Protein AF-A0A8J3Z4Q9-F1 (afdb_monomer_lite)

Radius of gyration: 24.7 Å; chains: 1; bounding box: 48×78×56 Å

Foldseek 3Di:
DDDDDDDDDDPPPPPPPPPPPPPDDADQDDLVLLLLLLLCQAPNAPQDPDDDHVDPCSLVLSQLLNVLSQVLNDDPDDDRDDRDRDDHDHDPDGHHLVNLLVSLVVSQVNRCNPVDRRPCNVVSVVSNVVSCVSPPCSVVDDPDDDPVNVVVVVVVVPDDPDD

Sequence (163 aa):
MSGTADDPACRVAAGSAVAESGAVSSFVLSKLDIDVLMQLAVHGPIDARSWEPLTDDPDRLGREIWQQNYEAAASSDEERPPIAAYRFTPLPIGVTVGEGLKQCSCYGYQTLGAGAAPPAGPFLERLERRLVREVTGYDAAPWGWRPADVAARLGRGGAPGPR

pLDDT: mean 79.1, std 20.61, range [29.03, 98.31]

Organism: NCBI:txid175570

Structure (mmCIF, N/CA/C/O backbone):
data_AF-A0A8J3Z4Q9-F1
#
_entry.id   AF-A0A8J3Z4Q9-F1
#
loop_
_atom_site.group_PDB
_atom_site.id
_atom_site.type_symbol
_atom_site.label_atom_id
_atom_site.label_alt_id
_atom_site.label_comp_id
_atom_site.label_asym_id
_atom_site.label_entity_id
_atom_site.label_seq_id
_atom_site.pdbx_PDB_ins_code
_atom_site.Cartn_x
_atom_site.Cartn_y
_atom_site.Cartn_z
_atom_site.occupancy
_atom_site.B_iso_or_equiv
_atom_site.auth_seq_id
_atom_site.auth_comp_id
_atom_site.auth_asym_id
_atom_site.auth_atom_id
_atom_site.pdbx_PDB_model_num
ATOM 1 N N . MET A 1 1 ? 28.463 61.094 38.071 1.00 46.38 1 MET A N 1
ATOM 2 C CA . MET A 1 1 ? 29.541 60.467 37.280 1.00 46.38 1 MET A CA 1
ATOM 3 C C . MET A 1 1 ? 30.073 59.300 38.081 1.00 46.38 1 MET A C 1
ATOM 5 O O . MET A 1 1 ? 30.496 59.546 39.199 1.00 46.38 1 MET A O 1
ATOM 9 N N . SER A 1 2 ? 29.919 58.085 37.554 1.00 40.19 2 SER A N 1
ATOM 10 C CA . SER A 1 2 ? 30.735 56.882 37.801 1.00 40.19 2 SER A CA 1
ATOM 11 C C . SER A 1 2 ? 29.909 55.664 37.397 1.00 40.19 2 SER A C 1
ATOM 13 O O . SER A 1 2 ? 29.174 55.099 38.199 1.00 40.19 2 SER A 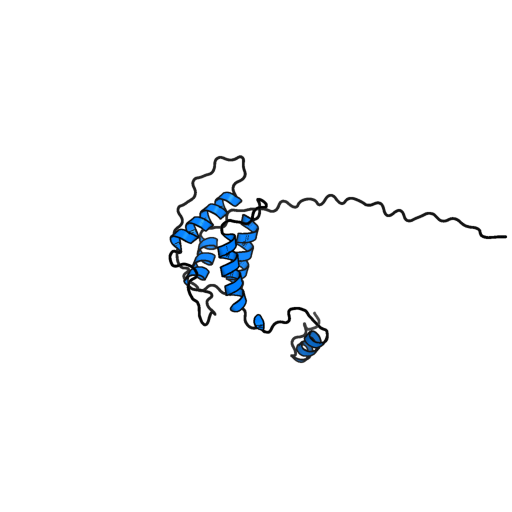O 1
ATOM 15 N N . GLY A 1 3 ? 29.989 55.324 36.112 1.00 36.81 3 GLY A N 1
ATOM 16 C CA . GLY A 1 3 ? 29.614 54.021 35.583 1.00 36.81 3 GLY A CA 1
ATOM 17 C C . GLY A 1 3 ? 30.854 53.451 34.909 1.00 36.81 3 GLY A C 1
ATOM 18 O O . GLY A 1 3 ? 31.316 53.998 33.912 1.00 36.81 3 GLY A O 1
ATOM 19 N N . THR A 1 4 ? 31.418 52.410 35.506 1.00 42.84 4 THR A N 1
ATOM 20 C CA . THR A 1 4 ? 32.505 51.585 34.975 1.00 42.84 4 THR A CA 1
ATOM 21 C C . THR A 1 4 ? 31.962 50.177 34.816 1.00 42.84 4 THR A C 1
ATOM 23 O O . THR A 1 4 ? 31.515 49.606 35.809 1.00 42.84 4 THR A O 1
ATOM 26 N N . ALA A 1 5 ? 32.002 49.635 33.601 1.00 42.53 5 ALA A N 1
ATOM 27 C CA . ALA A 1 5 ? 32.806 48.460 33.243 1.00 42.53 5 ALA A CA 1
ATOM 28 C C . ALA A 1 5 ? 32.233 47.789 31.983 1.00 42.53 5 ALA A C 1
ATOM 30 O O . ALA A 1 5 ? 31.066 47.403 31.944 1.00 42.53 5 ALA A O 1
ATOM 31 N N . ASP A 1 6 ? 33.095 47.677 30.974 1.00 44.72 6 ASP A N 1
ATOM 32 C CA . ASP A 1 6 ? 32.997 46.739 29.859 1.00 44.72 6 ASP A CA 1
ATOM 33 C C . ASP A 1 6 ? 32.835 45.292 30.351 1.00 44.72 6 ASP A C 1
ATOM 35 O O . ASP A 1 6 ? 33.507 44.897 31.302 1.00 44.72 6 ASP A O 1
ATOM 39 N N . ASP A 1 7 ? 32.062 44.479 29.622 1.00 36.62 7 ASP A N 1
ATOM 40 C CA . ASP A 1 7 ? 32.503 43.113 29.312 1.00 36.62 7 ASP A CA 1
ATOM 41 C C . ASP A 1 7 ? 31.924 42.631 27.957 1.00 36.62 7 ASP A C 1
ATOM 43 O O . ASP A 1 7 ? 30.699 42.548 27.795 1.00 36.62 7 ASP A O 1
ATOM 47 N N . PRO A 1 8 ? 32.773 42.344 26.949 1.00 46.75 8 PRO A N 1
ATOM 48 C CA . PRO A 1 8 ? 32.377 41.875 25.630 1.00 46.75 8 PRO A CA 1
ATOM 49 C C . PRO A 1 8 ? 32.627 40.366 25.475 1.00 46.75 8 PRO A C 1
ATOM 51 O O . PRO A 1 8 ? 33.710 39.960 25.065 1.00 46.75 8 PRO A O 1
ATOM 54 N N . ALA A 1 9 ? 31.629 39.505 25.696 1.00 34.28 9 ALA A N 1
ATOM 55 C CA . ALA A 1 9 ? 31.780 38.087 25.344 1.00 34.28 9 ALA A CA 1
ATOM 56 C C . ALA A 1 9 ? 30.452 37.322 25.223 1.00 34.28 9 ALA A C 1
ATOM 58 O O . ALA A 1 9 ? 30.007 36.692 26.173 1.00 34.28 9 ALA A O 1
ATOM 59 N N . CYS A 1 10 ? 29.858 37.292 24.025 1.00 29.62 10 CYS A N 1
ATOM 60 C CA . CYS A 1 10 ? 29.292 36.051 23.469 1.00 29.62 10 CYS A CA 1
ATOM 61 C C . CYS A 1 10 ? 28.942 36.235 21.983 1.00 29.62 10 CYS A C 1
ATOM 63 O O . CYS A 1 10 ? 27.785 36.335 21.581 1.00 29.62 10 CYS A O 1
ATOM 65 N N . ARG A 1 11 ? 29.971 36.302 21.130 1.00 34.53 11 ARG A N 1
ATOM 66 C CA . ARG A 1 11 ? 29.801 35.991 19.707 1.00 34.53 11 ARG A CA 1
ATOM 67 C C . ARG A 1 11 ? 29.638 34.478 19.602 1.00 34.53 11 ARG A C 1
ATOM 69 O O . ARG A 1 11 ? 30.630 33.756 19.615 1.00 34.53 11 ARG A O 1
ATOM 76 N N . VAL A 1 12 ? 28.401 34.000 19.505 1.00 37.16 12 VAL A N 1
ATOM 77 C CA . VAL A 1 12 ? 28.148 32.627 19.060 1.00 37.16 12 VAL A CA 1
ATOM 78 C C . VAL A 1 12 ? 28.464 32.597 17.571 1.00 37.16 12 VAL A C 1
ATOM 80 O O . VAL A 1 12 ? 27.701 33.083 16.738 1.00 37.16 12 VAL A O 1
ATOM 83 N N . ALA A 1 13 ? 29.660 32.106 17.257 1.00 39.62 13 ALA A N 1
ATOM 84 C CA . ALA A 1 13 ? 30.047 31.769 15.905 1.00 39.62 13 ALA A CA 1
ATOM 85 C C . ALA A 1 13 ? 29.030 30.762 15.357 1.00 39.62 13 ALA A C 1
ATOM 87 O O . ALA A 1 13 ? 28.817 29.700 15.943 1.00 39.62 13 ALA A O 1
ATOM 88 N N . ALA A 1 14 ? 28.405 31.113 14.235 1.00 38.38 14 ALA A N 1
ATOM 89 C CA . ALA A 1 14 ? 27.667 30.181 13.404 1.00 38.38 14 ALA A CA 1
ATOM 90 C C . ALA A 1 14 ? 28.668 29.161 12.842 1.00 38.38 14 ALA A C 1
ATOM 92 O O . ALA A 1 14 ? 29.245 29.342 11.771 1.00 38.38 14 ALA A O 1
ATOM 93 N N . GLY A 1 15 ? 28.922 28.110 13.620 1.00 29.03 15 GLY A N 1
ATOM 94 C CA . GLY A 1 15 ? 29.533 26.887 13.135 1.00 29.03 15 GLY A CA 1
ATOM 95 C C . GLY A 1 15 ? 28.551 26.248 12.170 1.00 29.03 15 GLY A C 1
ATOM 96 O O . GLY A 1 15 ? 27.589 25.610 12.589 1.00 29.03 15 GLY A O 1
ATOM 97 N N . SER A 1 16 ? 28.774 26.483 10.880 1.00 39.09 16 SER A N 1
ATOM 98 C CA . SER A 1 16 ? 28.156 25.728 9.801 1.00 39.09 16 SER A CA 1
ATOM 99 C C . SER A 1 16 ? 28.601 24.276 9.954 1.00 39.09 16 SER A C 1
ATOM 101 O O . SER A 1 16 ? 29.680 23.890 9.503 1.00 39.09 16 SER A O 1
ATOM 103 N N . ALA A 1 17 ? 27.811 23.485 10.678 1.00 36.50 17 ALA A N 1
ATOM 104 C CA . ALA A 1 17 ? 27.907 22.043 10.619 1.00 36.50 17 ALA A CA 1
ATOM 105 C C . ALA A 1 17 ? 27.450 21.658 9.213 1.00 36.50 17 ALA A C 1
ATOM 107 O O . ALA A 1 17 ? 26.258 21.645 8.907 1.00 36.50 17 ALA A O 1
ATOM 108 N N . VAL A 1 18 ? 28.428 21.431 8.337 1.00 41.47 18 VAL A N 1
ATOM 109 C CA . VAL A 1 18 ? 28.231 20.709 7.087 1.00 41.47 18 VAL A CA 1
ATOM 110 C C . VAL A 1 18 ? 27.562 19.401 7.484 1.00 41.47 18 VAL A C 1
ATOM 112 O O . VAL A 1 18 ? 28.171 18.572 8.156 1.00 41.47 18 VAL A O 1
ATOM 115 N N . ALA A 1 19 ? 26.279 19.269 7.158 1.00 38.81 19 ALA A N 1
ATOM 116 C CA . ALA A 1 19 ? 25.577 18.012 7.292 1.00 38.81 19 ALA A CA 1
ATOM 117 C C . ALA A 1 19 ? 26.327 17.010 6.415 1.00 38.81 19 ALA A C 1
ATOM 119 O O . ALA A 1 19 ? 26.296 17.110 5.187 1.00 38.81 19 ALA A O 1
ATOM 120 N N . GLU A 1 20 ? 27.043 16.082 7.045 1.00 38.94 20 GLU A N 1
ATOM 121 C CA . GLU A 1 20 ? 27.446 14.847 6.395 1.00 38.94 20 GLU A CA 1
ATOM 122 C C . GLU A 1 20 ? 26.157 14.218 5.869 1.00 38.94 20 GLU A C 1
ATOM 124 O O . GLU A 1 20 ? 25.307 13.747 6.627 1.00 38.94 20 GLU A O 1
ATOM 129 N N . SER A 1 21 ? 25.968 14.317 4.555 1.00 47.91 21 SER A N 1
ATOM 130 C CA . SER A 1 21 ? 24.940 13.588 3.837 1.00 47.91 21 SER A CA 1
ATOM 131 C C . SER A 1 21 ? 25.275 12.116 4.024 1.00 47.91 21 SER A C 1
ATOM 133 O O . SER A 1 21 ? 26.110 11.559 3.314 1.00 47.91 21 SER A O 1
ATOM 135 N N . GLY A 1 22 ? 24.694 11.506 5.058 1.00 42.19 22 GLY A N 1
ATOM 136 C CA . GLY A 1 22 ? 24.701 10.063 5.209 1.00 42.19 22 GLY A CA 1
ATOM 137 C C . GLY A 1 22 ? 24.148 9.499 3.913 1.00 42.19 22 GLY A C 1
ATOM 138 O O . GLY A 1 22 ? 23.011 9.807 3.557 1.00 42.19 22 GLY A O 1
ATOM 139 N N . ALA A 1 23 ? 24.982 8.768 3.175 1.00 47.25 23 ALA A N 1
ATOM 140 C CA . ALA A 1 23 ? 24.593 8.160 1.918 1.00 47.25 23 ALA A CA 1
ATOM 141 C C . ALA A 1 23 ? 23.314 7.350 2.156 1.00 47.25 23 ALA A C 1
ATOM 143 O O . ALA A 1 23 ? 23.318 6.339 2.861 1.00 47.25 23 ALA A O 1
ATOM 144 N N . VAL A 1 24 ? 22.202 7.839 1.617 1.00 54.44 24 VAL A N 1
ATOM 145 C CA . VAL A 1 24 ? 20.945 7.105 1.609 1.00 54.44 24 VAL A CA 1
ATOM 146 C C . VAL A 1 24 ? 21.150 5.955 0.636 1.00 54.44 24 VAL A C 1
ATOM 148 O O . VAL A 1 24 ? 21.275 6.172 -0.565 1.00 54.44 24 VAL A O 1
ATOM 151 N N . SER A 1 25 ? 21.261 4.735 1.160 1.00 57.12 25 SER A N 1
ATOM 152 C CA . SER A 1 25 ? 21.357 3.538 0.329 1.00 57.12 25 SER A CA 1
ATOM 153 C C . SER A 1 25 ? 20.006 3.313 -0.350 1.00 57.12 25 SER A C 1
ATOM 155 O O . SER A 1 25 ? 19.066 2.819 0.274 1.00 57.12 25 SER A O 1
ATOM 157 N N . SER A 1 26 ? 19.905 3.716 -1.616 1.00 66.75 26 SER A N 1
ATOM 158 C CA . SER A 1 26 ? 18.826 3.291 -2.501 1.00 66.75 26 SER A CA 1
ATOM 159 C C . SER A 1 26 ? 19.106 1.872 -2.998 1.00 66.75 26 SER A C 1
ATOM 161 O O . SER A 1 26 ? 20.255 1.499 -3.248 1.00 66.75 26 SER A O 1
ATOM 163 N N . PHE A 1 27 ? 18.066 1.052 -3.107 1.00 75.81 27 PHE A N 1
ATOM 164 C CA . PHE A 1 27 ? 18.151 -0.294 -3.667 1.00 75.81 27 PHE A CA 1
ATOM 165 C C . PHE A 1 27 ? 16.892 -0.626 -4.468 1.00 75.81 27 PHE A C 1
ATOM 167 O O . PHE A 1 27 ? 15.816 -0.082 -4.226 1.00 75.81 27 PHE A O 1
ATOM 174 N N . VAL A 1 28 ? 17.028 -1.551 -5.419 1.00 82.50 28 VAL A N 1
ATOM 175 C CA . VAL A 1 28 ? 15.895 -2.085 -6.183 1.00 82.50 28 VAL A CA 1
ATOM 176 C C . VAL A 1 28 ? 15.046 -2.941 -5.241 1.00 82.50 28 VAL A C 1
ATOM 178 O O . VAL A 1 28 ? 15.534 -3.948 -4.723 1.00 82.50 28 VAL A O 1
ATOM 181 N N . LEU A 1 29 ? 13.776 -2.584 -5.033 1.00 89.31 29 LEU A N 1
ATOM 182 C CA . LEU A 1 29 ? 12.837 -3.461 -4.326 1.00 89.31 29 LEU A CA 1
ATOM 1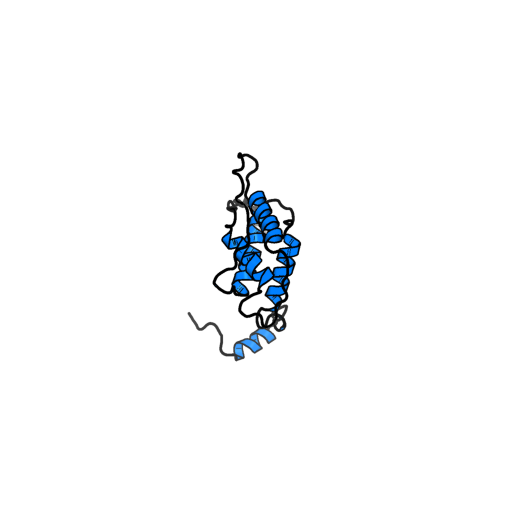83 C C . LEU A 1 29 ? 12.696 -4.797 -5.055 1.00 89.31 29 LEU A C 1
ATOM 185 O O . LEU A 1 29 ? 12.809 -4.857 -6.278 1.00 89.31 29 LEU A O 1
ATOM 189 N N . SER A 1 30 ? 12.430 -5.873 -4.322 1.00 93.38 30 SER A N 1
ATOM 190 C CA . SER A 1 30 ? 12.264 -7.197 -4.917 1.00 93.38 30 SER A CA 1
ATOM 191 C C . SER A 1 30 ? 10.919 -7.336 -5.646 1.00 93.38 30 SER A C 1
ATOM 193 O O . SER A 1 30 ? 9.991 -6.553 -5.451 1.00 93.38 30 SER A O 1
ATOM 195 N N . LYS A 1 31 ? 10.752 -8.384 -6.463 1.00 95.00 31 LYS A N 1
ATOM 196 C CA . LYS A 1 31 ? 9.428 -8.721 -7.021 1.00 95.00 31 LYS A CA 1
ATOM 197 C C . LYS A 1 31 ? 8.394 -8.928 -5.907 1.00 95.00 31 LYS A C 1
ATOM 199 O O . LYS A 1 31 ? 7.260 -8.483 -6.046 1.00 95.00 31 LYS A O 1
ATOM 204 N N . LEU A 1 32 ? 8.797 -9.578 -4.811 1.00 96.81 32 LEU A N 1
ATOM 205 C CA . LEU A 1 32 ? 7.932 -9.859 -3.666 1.00 96.81 32 LEU A CA 1
ATOM 206 C C . LEU A 1 32 ? 7.404 -8.563 -3.037 1.00 96.81 32 LEU A C 1
ATOM 208 O O . LEU A 1 32 ? 6.224 -8.471 -2.716 1.00 96.81 32 LEU A O 1
ATOM 212 N N . ASP A 1 33 ? 8.253 -7.541 -2.942 1.00 96.31 33 ASP A N 1
ATOM 213 C CA . ASP A 1 33 ? 7.869 -6.211 -2.467 1.00 96.31 33 ASP A CA 1
ATOM 214 C C . ASP A 1 33 ? 6.775 -5.570 -3.331 1.00 96.31 33 ASP A C 1
ATOM 216 O O . ASP A 1 33 ? 5.874 -4.908 -2.810 1.00 96.31 33 ASP A O 1
ATOM 220 N N . ILE A 1 34 ? 6.832 -5.778 -4.650 1.00 96.56 34 ILE A N 1
ATOM 221 C CA . ILE A 1 34 ? 5.803 -5.299 -5.580 1.00 96.56 34 ILE A CA 1
ATOM 222 C C . ILE A 1 34 ? 4.546 -6.175 -5.513 1.00 96.56 34 ILE A C 1
ATOM 224 O O . ILE A 1 34 ? 3.435 -5.646 -5.539 1.00 96.56 34 ILE A O 1
ATOM 228 N N . ASP A 1 35 ? 4.688 -7.494 -5.358 1.00 98.12 35 ASP A N 1
ATOM 229 C CA . ASP A 1 35 ? 3.553 -8.405 -5.172 1.00 98.12 35 ASP A CA 1
ATOM 230 C C . ASP A 1 35 ? 2.750 -8.063 -3.911 1.00 98.12 35 ASP A C 1
ATOM 232 O O . ASP A 1 35 ? 1.531 -8.174 -3.941 1.00 98.12 35 ASP A O 1
ATOM 236 N N . VAL A 1 36 ? 3.380 -7.576 -2.834 1.00 98.31 36 VAL A N 1
ATOM 237 C CA . VAL A 1 36 ? 2.663 -7.076 -1.644 1.00 98.31 36 VAL A CA 1
ATOM 238 C C . VAL A 1 36 ? 1.769 -5.880 -1.992 1.00 98.31 36 VAL A C 1
ATOM 240 O O . VAL A 1 36 ? 0.602 -5.846 -1.596 1.00 98.31 36 VAL A O 1
ATOM 243 N N . LEU A 1 37 ? 2.271 -4.915 -2.771 1.00 97.81 37 LEU A N 1
ATOM 244 C CA . LEU A 1 37 ? 1.472 -3.768 -3.222 1.00 97.81 37 LEU A CA 1
ATOM 245 C C . LEU A 1 37 ? 0.309 -4.215 -4.119 1.00 97.81 37 LEU A C 1
ATOM 247 O O . LEU A 1 37 ? -0.808 -3.715 -3.977 1.00 97.81 37 LEU A O 1
ATOM 251 N N . MET A 1 38 ? 0.553 -5.169 -5.021 1.00 98.31 38 MET A N 1
ATOM 252 C CA . MET A 1 38 ? -0.479 -5.707 -5.914 1.00 98.31 38 MET A CA 1
ATOM 253 C C . MET A 1 38 ? -1.503 -6.565 -5.171 1.00 98.31 38 MET A C 1
ATOM 255 O O . MET A 1 38 ? -2.698 -6.430 -5.424 1.00 98.31 38 MET A O 1
ATOM 259 N N . GLN A 1 39 ? -1.079 -7.366 -4.194 1.00 98.19 39 GLN A N 1
ATOM 260 C CA . GLN A 1 39 ? -1.965 -8.127 -3.317 1.00 98.19 39 GLN A CA 1
ATOM 261 C C . GLN A 1 39 ? -2.959 -7.195 -2.627 1.00 98.19 39 GLN A C 1
ATOM 263 O O . GLN A 1 39 ? -4.156 -7.465 -2.637 1.00 98.19 39 GLN A O 1
ATOM 268 N N . LEU A 1 40 ? -2.487 -6.076 -2.077 1.00 98.25 40 LEU A N 1
ATOM 269 C CA . LEU A 1 40 ? -3.353 -5.090 -1.434 1.00 98.25 40 LEU A CA 1
ATOM 270 C C . LEU A 1 40 ? -4.245 -4.362 -2.440 1.00 98.25 40 LEU A C 1
ATOM 272 O O . LEU A 1 40 ? -5.409 -4.107 -2.148 1.00 98.25 40 LEU A O 1
ATOM 276 N N . ALA A 1 41 ? -3.738 -4.055 -3.634 1.00 97.69 41 ALA A N 1
ATOM 277 C CA . ALA A 1 41 ? -4.545 -3.439 -4.681 1.00 97.69 41 ALA A CA 1
ATOM 278 C C . ALA A 1 41 ? -5.714 -4.339 -5.112 1.00 97.69 41 ALA A C 1
ATOM 280 O O . ALA A 1 41 ? -6.825 -3.840 -5.275 1.00 97.69 41 ALA A O 1
ATOM 281 N N . VAL A 1 42 ? -5.482 -5.646 -5.263 1.00 97.50 42 VAL A N 1
ATOM 282 C CA . VAL A 1 42 ? -6.478 -6.611 -5.756 1.00 97.50 42 VAL A CA 1
ATOM 283 C C . VAL A 1 42 ? -7.390 -7.116 -4.639 1.00 97.50 42 VAL A C 1
ATOM 285 O O . VAL A 1 42 ? -8.607 -7.134 -4.796 1.00 97.50 42 VAL A O 1
ATOM 288 N N . HIS A 1 43 ? -6.815 -7.533 -3.513 1.00 97.19 43 HIS A N 1
ATOM 289 C CA . HIS A 1 43 ? -7.523 -8.277 -2.467 1.00 97.19 43 HIS A CA 1
ATOM 290 C C . HIS A 1 43 ? -7.789 -7.461 -1.201 1.00 97.19 43 HIS A C 1
ATOM 292 O O . HIS A 1 43 ? -8.634 -7.851 -0.399 1.00 97.19 43 HIS A O 1
ATOM 298 N N . GLY A 1 44 ? -7.099 -6.334 -1.027 1.00 97.75 44 GLY A N 1
ATOM 299 C CA . GLY A 1 44 ? -7.162 -5.548 0.199 1.00 97.75 44 GLY A CA 1
ATOM 300 C C . GLY A 1 44 ? -6.406 -6.177 1.365 1.00 97.75 44 GLY A C 1
ATOM 301 O O . GLY A 1 44 ? -5.803 -7.248 1.226 1.00 97.75 44 GLY A O 1
ATOM 302 N N . PRO A 1 45 ? -6.382 -5.491 2.519 1.00 97.50 45 PRO A N 1
ATOM 303 C CA . PRO A 1 45 ? -5.766 -6.025 3.716 1.00 97.50 45 PRO A CA 1
ATOM 304 C C . PRO A 1 45 ? -6.645 -7.118 4.341 1.00 97.50 45 PRO A C 1
ATOM 306 O O . PRO A 1 45 ? -7.867 -7.086 4.223 1.00 97.50 45 PRO A O 1
ATOM 309 N N . ILE A 1 46 ? -6.026 -8.060 5.054 1.00 96.44 46 ILE A N 1
ATOM 310 C CA . ILE A 1 46 ? -6.701 -9.233 5.641 1.00 96.44 46 ILE A CA 1
ATOM 311 C C . ILE A 1 46 ? -7.865 -8.870 6.580 1.00 96.44 46 ILE A C 1
ATOM 313 O O . ILE A 1 46 ? -8.841 -9.610 6.662 1.00 96.44 46 ILE A O 1
ATOM 317 N N . ASP A 1 47 ? -7.783 -7.718 7.247 1.00 87.94 47 ASP A N 1
ATOM 318 C CA . ASP A 1 47 ? -8.783 -7.256 8.213 1.00 87.94 47 ASP A CA 1
ATOM 319 C C . ASP A 1 47 ? -9.860 -6.342 7.594 1.00 87.94 47 ASP A C 1
ATOM 321 O O . ASP A 1 47 ? -10.750 -5.870 8.309 1.00 87.94 47 ASP A O 1
ATOM 325 N N . ALA A 1 48 ? -9.800 -6.067 6.282 1.00 91.88 48 ALA A N 1
ATOM 326 C CA . ALA A 1 48 ? -10.796 -5.226 5.623 1.00 91.88 48 ALA A CA 1
ATOM 327 C C . ALA A 1 48 ? -12.165 -5.909 5.619 1.00 91.88 48 ALA A C 1
ATOM 329 O O . ALA A 1 48 ? -12.342 -7.022 5.126 1.00 91.88 48 ALA A O 1
ATOM 330 N N . ARG A 1 49 ? -13.178 -5.192 6.114 1.00 84.44 49 ARG A N 1
ATOM 331 C CA . ARG A 1 49 ? -14.573 -5.669 6.085 1.00 84.44 49 ARG A CA 1
ATOM 332 C C . ARG A 1 49 ? -15.196 -5.554 4.699 1.00 84.44 49 ARG A C 1
ATOM 334 O O . ARG A 1 49 ? -16.124 -6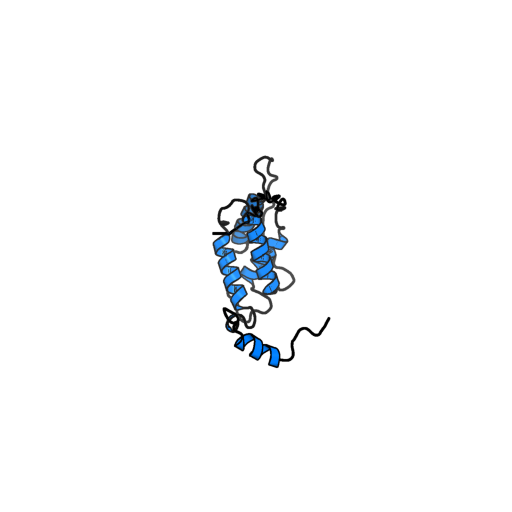.290 4.375 1.00 84.44 49 ARG A O 1
ATOM 341 N N . SER A 1 50 ? -14.708 -4.610 3.903 1.00 89.31 50 SER A N 1
ATOM 342 C CA . SER A 1 50 ? -15.139 -4.376 2.531 1.00 89.31 50 SER A CA 1
ATOM 343 C C . SER A 1 50 ? -13.977 -3.806 1.734 1.00 89.31 50 SER A C 1
ATOM 345 O O . SER A 1 50 ? -13.450 -2.752 2.088 1.00 89.31 50 SER A O 1
ATOM 347 N N . TRP A 1 51 ? -13.607 -4.465 0.641 1.00 96.06 51 TRP A N 1
ATOM 348 C CA . TRP A 1 51 ? -12.580 -3.975 -0.267 1.00 96.06 51 TRP A CA 1
ATOM 349 C C . TRP A 1 51 ? -13.054 -4.089 -1.710 1.00 96.06 51 TRP A C 1
ATOM 351 O O . TRP A 1 51 ? -13.522 -5.136 -2.145 1.00 96.06 51 TRP A O 1
ATOM 361 N N . GLU A 1 52 ? -12.936 -2.994 -2.447 1.00 95.75 52 GLU A N 1
ATOM 362 C CA . GLU A 1 52 ? -13.096 -2.970 -3.897 1.00 95.75 52 GLU A CA 1
ATOM 363 C C . GLU A 1 52 ? -11.687 -2.953 -4.492 1.00 95.75 52 GLU A C 1
ATOM 365 O O . GLU A 1 52 ? -10.861 -2.158 -4.029 1.00 95.75 52 GLU A O 1
ATOM 370 N N . PRO A 1 53 ? -11.384 -3.782 -5.494 1.00 96.69 53 PRO A N 1
ATOM 371 C CA . PRO A 1 53 ? -10.091 -3.739 -6.155 1.00 96.69 53 PRO A CA 1
ATOM 372 C C . PRO A 1 53 ? -9.749 -2.330 -6.663 1.00 96.69 53 PRO A C 1
ATOM 374 O O . PRO A 1 53 ? -10.606 -1.578 -7.122 1.00 96.69 53 PRO A O 1
ATOM 377 N N . LEU A 1 54 ? -8.477 -1.949 -6.562 1.00 96.56 54 LEU A N 1
ATOM 378 C CA . LEU A 1 54 ? -7.956 -0.691 -7.112 1.00 96.56 54 LEU A CA 1
ATOM 379 C C . LEU A 1 54 ? -7.501 -0.825 -8.570 1.00 96.56 54 LEU A C 1
ATOM 381 O O . LEU A 1 54 ? -7.189 0.181 -9.207 1.00 96.56 54 LEU A O 1
ATOM 385 N N . THR A 1 55 ? -7.424 -2.054 -9.076 1.00 95.38 55 THR A N 1
ATOM 386 C CA . THR A 1 55 ? -7.060 -2.385 -10.451 1.00 95.38 55 THR A CA 1
ATOM 387 C C . THR A 1 55 ? -7.726 -3.694 -10.859 1.00 95.38 55 THR A C 1
ATOM 389 O O . THR A 1 55 ? -7.789 -4.628 -10.059 1.00 95.38 55 THR A O 1
ATOM 392 N N . ASP A 1 56 ? -8.152 -3.767 -12.117 1.00 95.12 56 ASP A N 1
ATOM 393 C CA . ASP A 1 56 ? -8.634 -5.000 -12.752 1.00 95.12 56 ASP A CA 1
ATOM 394 C C . ASP A 1 56 ? -7.516 -5.719 -13.533 1.00 95.12 56 ASP A C 1
ATOM 396 O O . ASP A 1 56 ? -7.692 -6.843 -13.998 1.00 95.12 56 ASP A O 1
ATOM 400 N N . ASP A 1 57 ? -6.348 -5.080 -13.672 1.00 96.50 57 ASP A N 1
ATOM 401 C CA . ASP A 1 57 ? -5.171 -5.614 -14.363 1.00 96.50 57 ASP A CA 1
ATOM 402 C C . ASP A 1 57 ? -3.916 -5.427 -13.485 1.00 96.50 57 ASP A C 1
ATOM 404 O O . ASP A 1 57 ? -3.146 -4.468 -13.656 1.00 96.50 57 ASP A O 1
ATOM 408 N N . PRO A 1 58 ? -3.710 -6.310 -12.488 1.00 96.38 58 PRO A N 1
ATOM 409 C CA . PRO A 1 58 ? -2.550 -6.235 -11.600 1.00 96.38 58 PRO A CA 1
ATOM 410 C C . PRO A 1 58 ? -1.232 -6.514 -12.326 1.00 96.38 58 PRO A C 1
ATOM 412 O O . PRO A 1 58 ? -0.187 -6.009 -11.927 1.00 96.38 58 PRO A O 1
ATOM 415 N N . ASP A 1 59 ? -1.271 -7.276 -13.418 1.00 97.38 59 ASP A N 1
ATOM 416 C CA . ASP A 1 59 ? -0.100 -7.568 -14.238 1.00 97.38 59 ASP A CA 1
ATOM 417 C C . ASP A 1 59 ? 0.410 -6.300 -14.934 1.00 97.38 59 ASP A C 1
ATOM 419 O O . ASP A 1 59 ? 1.615 -6.038 -14.949 1.00 97.38 59 ASP A O 1
ATOM 423 N N . ARG A 1 60 ? -0.489 -5.493 -15.509 1.00 95.62 60 ARG A N 1
ATOM 424 C CA . ARG A 1 60 ? -0.128 -4.203 -16.104 1.00 95.62 60 ARG A CA 1
ATOM 425 C C . ARG A 1 60 ? 0.386 -3.226 -15.061 1.00 95.62 60 ARG A C 1
ATOM 427 O O . ARG A 1 60 ? 1.483 -2.701 -15.239 1.00 95.62 60 ARG A O 1
ATOM 434 N N . LEU A 1 61 ? -0.376 -2.997 -13.993 1.00 95.12 61 LEU A N 1
ATOM 435 C CA . LEU A 1 61 ? 0.009 -2.032 -12.966 1.00 95.12 61 LEU A CA 1
ATOM 436 C C . LEU A 1 61 ? 1.330 -2.430 -12.293 1.00 95.12 61 LEU A C 1
ATOM 438 O O . LEU A 1 61 ? 2.219 -1.600 -12.115 1.00 95.12 61 LEU A O 1
ATOM 442 N N . GLY A 1 62 ? 1.497 -3.713 -11.978 1.00 95.75 62 GLY A N 1
ATOM 443 C CA . GLY A 1 62 ? 2.722 -4.214 -11.379 1.00 95.75 62 GLY A CA 1
ATOM 444 C C . GLY A 1 62 ? 3.931 -4.101 -12.311 1.00 95.75 62 GLY A C 1
ATOM 445 O O . GLY A 1 62 ? 5.009 -3.764 -11.833 1.00 95.75 62 GLY A O 1
ATOM 446 N N . ARG A 1 63 ? 3.772 -4.260 -13.638 1.00 94.81 63 ARG A N 1
ATOM 447 C CA . ARG A 1 63 ? 4.845 -3.955 -14.610 1.00 94.81 63 ARG A CA 1
ATOM 448 C C . ARG A 1 63 ? 5.240 -2.478 -14.590 1.00 94.81 63 ARG A C 1
ATOM 450 O O . ARG A 1 63 ? 6.430 -2.182 -14.616 1.00 94.81 63 ARG A O 1
ATOM 457 N N . GLU A 1 64 ? 4.265 -1.569 -14.542 1.00 92.69 64 GLU A N 1
ATOM 458 C CA . GLU A 1 64 ? 4.515 -0.120 -14.502 1.00 92.69 64 GLU A CA 1
ATOM 459 C C . GLU A 1 64 ? 5.293 0.278 -13.232 1.00 92.69 64 GLU A C 1
ATOM 461 O O . GLU A 1 64 ? 6.253 1.043 -13.304 1.00 92.69 64 GLU A O 1
ATOM 466 N N . ILE A 1 65 ? 4.923 -0.287 -12.081 1.00 92.75 65 ILE A N 1
ATOM 467 C CA . ILE A 1 65 ? 5.587 -0.075 -10.785 1.00 92.75 65 ILE A CA 1
ATOM 468 C C . ILE A 1 65 ? 6.979 -0.725 -10.759 1.00 92.75 65 ILE A C 1
ATOM 470 O O . ILE A 1 65 ? 7.951 -0.119 -10.315 1.00 92.75 65 ILE A O 1
ATOM 474 N N . TRP A 1 66 ? 7.102 -1.948 -11.272 1.00 92.69 66 TRP A N 1
ATOM 475 C CA . TRP A 1 66 ? 8.369 -2.675 -11.354 1.00 92.69 66 TRP A CA 1
ATOM 476 C C . TRP A 1 66 ? 9.412 -1.935 -12.196 1.00 92.69 66 TRP A C 1
ATOM 478 O O . TRP A 1 66 ? 10.562 -1.798 -11.777 1.00 92.69 66 TRP A O 1
ATOM 488 N N . GLN A 1 67 ? 8.993 -1.398 -13.345 1.00 89.69 67 GLN A N 1
ATOM 489 C CA . GLN A 1 67 ? 9.845 -0.593 -14.215 1.00 89.69 67 GLN A CA 1
ATOM 490 C C . GLN A 1 67 ? 10.356 0.664 -13.499 1.00 89.69 67 GLN A C 1
ATOM 492 O O . GLN A 1 67 ? 11.547 0.959 -13.551 1.00 89.69 67 GLN A O 1
ATOM 497 N N . GLN A 1 68 ? 9.485 1.374 -12.779 1.00 87.94 68 GLN A N 1
ATOM 498 C CA . GLN A 1 68 ? 9.862 2.590 -12.051 1.00 87.94 68 GLN A CA 1
ATOM 499 C C . GLN A 1 68 ? 10.806 2.317 -10.880 1.00 87.94 68 GLN A C 1
ATOM 501 O O . GLN A 1 68 ? 11.757 3.063 -10.671 1.00 87.94 68 GLN A O 1
ATOM 506 N N . ASN A 1 69 ? 10.560 1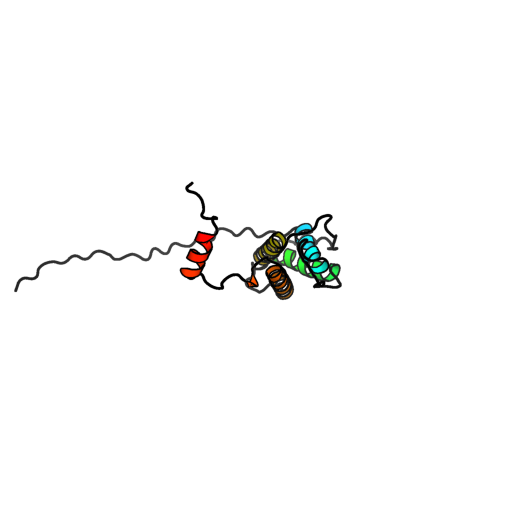.245 -10.124 1.00 88.31 69 ASN A N 1
ATOM 507 C CA . ASN A 1 69 ? 11.462 0.789 -9.069 1.00 88.31 69 ASN A CA 1
ATOM 508 C C . ASN A 1 69 ? 12.877 0.538 -9.613 1.00 88.31 69 ASN A C 1
ATOM 510 O O . ASN A 1 69 ? 13.866 0.969 -9.026 1.00 88.31 69 ASN A O 1
ATOM 514 N N . TYR A 1 70 ? 12.966 -0.119 -10.770 1.00 86.00 70 TYR A N 1
ATOM 515 C CA . TYR A 1 70 ? 14.236 -0.372 -11.438 1.00 86.00 70 TYR A CA 1
ATOM 516 C C . TYR A 1 70 ? 14.901 0.919 -11.948 1.00 86.00 70 TYR A C 1
ATOM 518 O O . TYR A 1 70 ? 16.101 1.112 -11.767 1.00 86.00 70 TYR A O 1
ATOM 526 N N . GLU A 1 71 ? 14.128 1.831 -12.543 1.00 84.94 71 GLU A N 1
ATOM 527 C CA . GLU A 1 71 ? 14.624 3.126 -13.027 1.00 84.94 71 GLU A CA 1
ATOM 528 C C . GLU A 1 71 ? 15.142 4.029 -11.907 1.00 84.94 71 GLU A C 1
ATOM 530 O O . GLU A 1 71 ? 16.152 4.699 -12.105 1.00 84.94 71 GLU A O 1
ATOM 535 N N . ALA A 1 72 ? 14.485 4.033 -10.745 1.00 81.12 72 ALA A N 1
ATOM 536 C CA . ALA A 1 72 ? 14.876 4.856 -9.603 1.00 81.12 72 ALA A CA 1
ATOM 537 C C . ALA A 1 72 ? 16.171 4.383 -8.930 1.00 81.12 72 ALA A C 1
ATOM 539 O O . ALA A 1 72 ? 16.922 5.190 -8.387 1.00 81.12 72 ALA A O 1
ATOM 540 N N . ALA A 1 73 ? 16.433 3.078 -8.961 1.00 77.31 73 ALA A N 1
ATOM 541 C CA . ALA A 1 73 ? 17.630 2.490 -8.374 1.00 77.31 73 ALA A CA 1
ATOM 542 C C . ALA A 1 73 ? 18.835 2.476 -9.331 1.00 77.31 73 ALA A C 1
ATOM 544 O O . ALA A 1 73 ? 19.964 2.269 -8.886 1.00 77.31 73 ALA A O 1
ATOM 545 N N . ALA A 1 74 ? 18.625 2.681 -10.634 1.00 69.50 74 ALA A N 1
ATOM 546 C CA . ALA A 1 74 ? 19.710 2.704 -11.603 1.00 69.50 74 ALA A CA 1
ATOM 547 C C . ALA A 1 74 ? 20.532 3.999 -11.479 1.00 69.50 74 ALA A C 1
ATOM 549 O O . ALA A 1 74 ? 20.040 5.089 -11.779 1.00 69.50 74 ALA A O 1
ATOM 550 N N . SER A 1 75 ? 21.805 3.878 -11.087 1.00 62.25 75 SER A N 1
ATOM 551 C CA . SER A 1 75 ? 22.777 4.969 -11.197 1.00 62.25 75 SER A CA 1
ATOM 552 C C . SER A 1 75 ? 23.006 5.328 -12.673 1.00 62.25 75 SER A C 1
ATOM 554 O O . SER A 1 75 ? 22.843 4.503 -13.573 1.00 62.25 75 SER A O 1
ATOM 556 N N . SER A 1 76 ? 23.342 6.589 -12.942 1.00 59.16 76 SER A N 1
ATOM 557 C CA . SER A 1 76 ? 23.410 7.155 -14.295 1.00 59.16 76 SER A CA 1
ATOM 558 C C . SER A 1 76 ? 24.551 6.633 -15.181 1.00 59.16 76 SER A C 1
ATOM 560 O O . SER A 1 76 ? 24.569 6.993 -16.353 1.00 59.16 76 SER A O 1
ATOM 562 N N . ASP A 1 77 ? 25.470 5.807 -14.666 1.00 55.94 77 ASP A N 1
ATOM 563 C CA . ASP A 1 77 ? 26.758 5.519 -15.326 1.00 55.94 77 ASP A CA 1
ATOM 564 C C . ASP A 1 77 ? 27.058 4.035 -15.618 1.00 55.94 77 ASP A C 1
ATOM 566 O O . ASP A 1 77 ? 28.112 3.738 -16.178 1.00 55.94 77 ASP A O 1
ATOM 570 N N . GLU A 1 78 ? 26.160 3.089 -15.316 1.00 58.41 78 GLU A N 1
ATOM 571 C CA . GLU A 1 78 ? 26.410 1.662 -15.586 1.00 58.41 78 GLU A CA 1
ATOM 572 C C . GLU A 1 78 ? 25.424 1.039 -16.585 1.00 58.41 78 GLU A C 1
ATOM 574 O O . GLU A 1 78 ? 24.231 1.354 -16.634 1.00 58.41 78 GLU A O 1
ATOM 579 N N . GLU A 1 79 ? 25.958 0.132 -17.406 1.00 59.47 79 GLU A N 1
ATOM 580 C CA . GLU A 1 79 ? 25.231 -0.667 -18.389 1.00 59.47 79 GLU A CA 1
ATOM 581 C C . GLU A 1 79 ? 24.130 -1.472 -17.676 1.00 59.47 79 GLU A C 1
ATOM 583 O O . GLU A 1 79 ? 24.402 -2.388 -16.898 1.00 59.47 79 GLU A O 1
ATOM 588 N N . ARG A 1 80 ? 22.863 -1.083 -17.883 1.00 65.25 80 ARG A N 1
ATOM 589 C CA . ARG A 1 80 ? 21.733 -1.650 -17.134 1.00 65.25 80 ARG A CA 1
ATOM 590 C C . ARG A 1 80 ? 21.524 -3.123 -17.494 1.00 65.25 80 ARG A C 1
ATOM 592 O O . ARG A 1 80 ? 21.220 -3.412 -18.655 1.00 65.25 80 ARG A O 1
ATOM 599 N N . PRO A 1 81 ? 21.590 -4.059 -16.529 1.00 66.19 81 PRO A N 1
ATOM 600 C CA . PRO A 1 81 ? 21.168 -5.427 -16.789 1.00 66.19 81 PRO A CA 1
ATOM 601 C C . PRO A 1 81 ? 19.684 -5.460 -17.197 1.00 66.19 81 PRO A C 1
ATOM 603 O O . PRO A 1 81 ? 18.886 -4.669 -16.696 1.00 66.19 81 PRO A O 1
ATOM 606 N N . PRO A 1 82 ? 19.263 -6.366 -18.092 1.00 72.81 82 PRO A N 1
ATOM 607 C CA . PRO A 1 82 ? 17.865 -6.451 -18.492 1.00 72.81 82 PRO A CA 1
ATOM 608 C C . PRO A 1 82 ? 16.970 -6.742 -17.282 1.00 72.81 82 PRO A C 1
ATOM 610 O O . PRO A 1 82 ? 17.240 -7.645 -16.486 1.00 72.81 82 PRO A O 1
ATOM 613 N N . ILE A 1 83 ? 15.883 -5.981 -17.159 1.00 81.06 83 ILE A N 1
ATOM 614 C CA . ILE A 1 83 ? 14.899 -6.179 -16.099 1.00 81.06 83 ILE A CA 1
ATOM 615 C C . ILE A 1 83 ? 14.135 -7.491 -16.334 1.00 81.06 83 ILE A C 1
ATOM 617 O O . ILE A 1 83 ? 13.679 -7.780 -17.443 1.00 81.06 83 ILE A O 1
ATOM 621 N N . ALA A 1 84 ? 13.984 -8.305 -15.287 1.00 85.38 84 ALA A N 1
ATOM 622 C CA . ALA A 1 84 ? 13.153 -9.502 -15.360 1.00 85.38 84 ALA A CA 1
ATOM 623 C C . ALA A 1 84 ? 11.690 -9.121 -15.644 1.00 85.38 84 ALA A C 1
ATOM 625 O O . ALA A 1 84 ? 11.188 -8.124 -15.121 1.00 85.38 84 ALA A O 1
ATOM 626 N N . ALA A 1 85 ? 10.989 -9.926 -16.444 1.00 90.69 85 ALA A N 1
ATOM 627 C CA . ALA A 1 85 ? 9.574 -9.697 -16.713 1.00 90.69 85 ALA A CA 1
ATOM 628 C C . ALA A 1 85 ? 8.748 -9.819 -15.421 1.00 90.69 85 ALA A C 1
ATOM 630 O O . ALA A 1 85 ? 8.879 -10.795 -14.680 1.00 90.69 85 ALA A O 1
ATOM 631 N N . TYR A 1 86 ? 7.867 -8.850 -15.174 1.00 95.31 86 TYR A N 1
ATOM 632 C CA . TYR A 1 86 ? 6.957 -8.886 -14.034 1.00 95.31 86 TYR A CA 1
ATOM 633 C C . TYR A 1 86 ? 5.633 -9.563 -14.401 1.00 95.31 86 TYR A C 1
ATOM 635 O O . TYR A 1 86 ? 4.969 -9.188 -15.375 1.00 95.31 86 TYR A O 1
ATOM 643 N N . ARG A 1 87 ? 5.241 -10.533 -13.572 1.00 97.81 87 ARG A N 1
ATOM 644 C CA . ARG A 1 87 ? 3.876 -11.050 -13.464 1.00 97.81 87 ARG A CA 1
ATOM 645 C C . ARG A 1 87 ? 3.470 -11.096 -12.006 1.00 97.81 87 ARG A C 1
ATOM 647 O O . ARG A 1 87 ? 4.233 -11.601 -11.180 1.00 97.81 87 ARG A O 1
ATOM 654 N N . PHE A 1 88 ? 2.275 -10.609 -11.711 1.00 97.75 88 PHE A N 1
ATOM 655 C CA . PHE A 1 88 ? 1.724 -10.659 -10.373 1.00 97.75 88 PHE A CA 1
ATOM 656 C C . PHE A 1 88 ? 1.526 -12.116 -9.950 1.00 97.75 88 PHE A C 1
ATOM 658 O O . PHE A 1 88 ? 1.035 -12.958 -10.705 1.00 97.75 88 PHE A O 1
ATOM 665 N N . THR A 1 89 ? 1.948 -12.426 -8.730 1.00 97.94 89 THR A N 1
ATOM 666 C CA . THR A 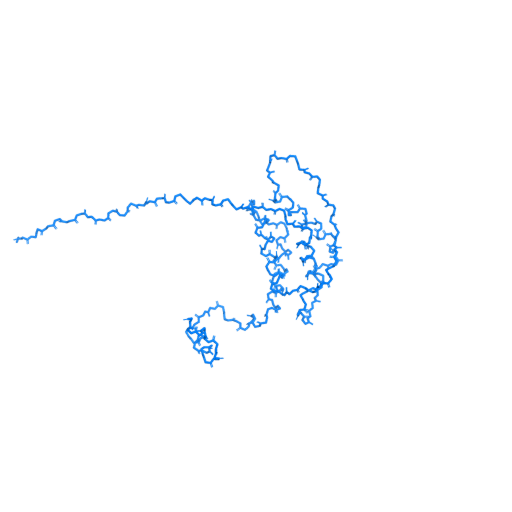1 89 ? 1.713 -13.724 -8.105 1.00 97.94 89 THR A CA 1
ATOM 667 C C . THR A 1 89 ? 1.057 -13.469 -6.756 1.00 97.94 89 THR A C 1
ATOM 669 O O . THR A 1 89 ? 1.705 -12.866 -5.901 1.00 97.94 89 THR A O 1
ATOM 672 N N . PRO A 1 90 ? -0.204 -13.895 -6.553 1.00 97.06 90 PRO A N 1
ATOM 673 C CA . PRO A 1 90 ? -0.864 -13.742 -5.267 1.00 97.06 90 PRO A CA 1
ATOM 674 C C . PRO A 1 90 ? -0.058 -14.395 -4.147 1.00 97.06 90 PRO A C 1
ATOM 676 O O . PRO A 1 90 ? 0.495 -15.488 -4.307 1.00 97.06 90 PRO A O 1
ATOM 679 N N . LEU A 1 91 ? -0.009 -13.720 -3.004 1.00 97.56 91 LEU A N 1
ATOM 680 C CA . LEU A 1 91 ? 0.669 -14.224 -1.817 1.00 97.56 91 LEU A CA 1
ATOM 681 C C . LEU A 1 91 ? -0.163 -15.353 -1.181 1.00 97.56 91 LEU A C 1
ATOM 683 O O . LEU A 1 91 ? -1.391 -15.270 -1.159 1.00 97.56 91 LEU A O 1
ATOM 687 N N . PRO A 1 92 ? 0.472 -16.387 -0.594 1.00 97.06 92 PRO A N 1
ATOM 688 C CA . PRO A 1 92 ? -0.240 -17.448 0.125 1.00 97.06 92 PRO A CA 1
ATOM 689 C C . PRO A 1 92 ? -0.745 -16.999 1.509 1.00 97.06 92 PRO A C 1
ATOM 691 O O . PRO A 1 92 ? -1.255 -17.814 2.276 1.00 97.06 92 PRO A O 1
ATOM 694 N N . ILE A 1 93 ? -0.565 -15.721 1.850 1.00 96.56 93 ILE A N 1
ATOM 695 C CA . ILE A 1 93 ? -0.944 -15.102 3.118 1.00 96.56 93 ILE A CA 1
ATOM 696 C C . ILE A 1 93 ? -1.654 -13.774 2.850 1.00 96.56 93 ILE A C 1
ATOM 698 O O . ILE A 1 93 ? -1.392 -13.105 1.849 1.00 96.56 93 ILE A O 1
ATOM 702 N N . GLY A 1 94 ? -2.543 -13.384 3.763 1.00 96.38 94 GLY A N 1
ATOM 703 C CA . GLY A 1 94 ? -3.097 -12.035 3.774 1.00 96.38 94 GLY A CA 1
ATOM 704 C C . GLY A 1 94 ? -2.067 -11.023 4.277 1.00 96.38 94 GLY A C 1
ATOM 705 O O . GLY A 1 94 ? -1.208 -11.360 5.088 1.00 96.38 94 GLY A O 1
ATOM 706 N N . VAL A 1 95 ? -2.172 -9.786 3.797 1.00 98.00 95 VAL A N 1
ATOM 707 C CA . VAL A 1 95 ? -1.317 -8.666 4.213 1.00 98.00 95 VAL A CA 1
ATOM 708 C C . VAL A 1 95 ? -2.126 -7.762 5.136 1.00 98.00 95 VAL A C 1
ATOM 710 O O . VAL A 1 95 ? -3.277 -7.452 4.845 1.00 98.00 95 VAL A O 1
ATOM 713 N N . THR A 1 96 ? -1.563 -7.337 6.259 1.00 97.62 96 THR A N 1
ATOM 714 C CA . THR A 1 96 ? -2.235 -6.425 7.194 1.00 97.62 96 THR A CA 1
ATOM 715 C C . THR A 1 96 ? -2.214 -4.979 6.696 1.00 97.62 96 THR A C 1
ATOM 717 O O . THR A 1 96 ? -1.388 -4.583 5.870 1.00 97.62 96 THR A O 1
ATOM 720 N N . VAL A 1 97 ? -3.091 -4.139 7.255 1.00 97.12 97 VAL A N 1
ATOM 721 C CA . VAL A 1 97 ? -3.096 -2.691 6.976 1.00 97.12 97 VAL A CA 1
ATOM 722 C C . VAL A 1 97 ? -1.731 -2.063 7.283 1.00 97.12 97 VAL A C 1
ATOM 724 O O . VAL A 1 97 ? -1.204 -1.287 6.488 1.00 97.12 97 VAL A O 1
ATOM 727 N N . GLY A 1 98 ? -1.131 -2.425 8.423 1.00 96.25 98 GLY A N 1
ATOM 728 C CA . GLY A 1 98 ? 0.158 -1.886 8.856 1.00 96.25 98 GLY A CA 1
ATOM 729 C C . GLY A 1 98 ? 1.320 -2.277 7.941 1.00 96.25 98 GLY A C 1
ATOM 730 O O . GLY A 1 98 ? 2.177 -1.441 7.655 1.00 96.25 98 GLY A O 1
ATOM 731 N N . GLU A 1 99 ? 1.345 -3.519 7.455 1.00 97.88 99 GLU A N 1
ATOM 732 C CA . GLU A 1 99 ? 2.332 -3.976 6.467 1.00 97.88 99 GLU A CA 1
ATOM 733 C C . GLU A 1 99 ? 2.166 -3.238 5.138 1.00 97.88 99 GLU A C 1
ATOM 735 O O . GLU A 1 99 ? 3.153 -2.774 4.572 1.00 97.88 99 GLU A O 1
ATOM 740 N N . GLY A 1 100 ? 0.927 -3.033 4.687 1.00 96.94 100 GLY A N 1
ATOM 741 C CA . GLY A 1 100 ? 0.650 -2.282 3.467 1.00 96.94 100 GLY A CA 1
ATOM 742 C C . GLY A 1 100 ? 1.087 -0.823 3.519 1.00 96.94 100 GLY A C 1
ATOM 743 O O . GLY A 1 100 ? 1.713 -0.337 2.576 1.00 96.94 100 GLY A O 1
ATOM 744 N N . LEU A 1 101 ? 0.820 -0.134 4.631 1.00 96.75 101 LEU A N 1
ATOM 745 C CA . LEU A 1 101 ? 1.271 1.247 4.830 1.00 96.75 101 LEU A CA 1
ATOM 746 C C . LEU A 1 101 ? 2.802 1.336 4.834 1.00 96.75 101 LEU A C 1
ATOM 748 O O . LEU A 1 101 ? 3.368 2.187 4.150 1.00 96.75 101 LEU A O 1
ATOM 752 N N . LYS A 1 102 ? 3.481 0.411 5.527 1.00 96.06 102 LYS A N 1
ATOM 753 C CA . LYS A 1 102 ? 4.949 0.327 5.497 1.00 96.06 102 LYS A CA 1
ATOM 754 C C . LYS A 1 102 ? 5.475 0.084 4.087 1.00 96.06 102 LYS A C 1
ATOM 756 O O . LYS A 1 102 ? 6.452 0.720 3.701 1.00 96.06 102 LYS A O 1
ATOM 761 N N . GLN A 1 103 ? 4.823 -0.785 3.318 1.00 96.50 103 GLN A N 1
ATOM 762 C CA . GLN A 1 103 ? 5.234 -1.078 1.950 1.00 96.50 103 GLN A CA 1
ATOM 763 C C . GLN A 1 103 ? 5.069 0.132 1.025 1.00 96.50 103 GLN A C 1
ATOM 765 O O . GLN A 1 103 ? 5.966 0.415 0.232 1.00 96.50 103 GLN A O 1
ATOM 770 N N . CYS A 1 104 ? 3.976 0.892 1.167 1.00 94.88 104 CYS A N 1
ATOM 771 C CA . CYS A 1 104 ? 3.776 2.147 0.436 1.00 94.88 104 CYS A CA 1
ATOM 772 C C . CYS A 1 104 ? 4.888 3.156 0.757 1.00 94.88 104 CYS A C 1
ATOM 774 O O . CYS A 1 104 ? 5.489 3.721 -0.157 1.00 94.88 104 CYS A O 1
ATOM 776 N N . SER A 1 105 ? 5.214 3.335 2.044 1.00 92.25 105 SER A N 1
ATOM 777 C CA . SER A 1 105 ? 6.303 4.222 2.471 1.00 92.25 105 SER A CA 1
ATOM 778 C C . SER A 1 105 ? 7.670 3.756 1.967 1.00 92.25 105 SER A C 1
ATOM 780 O O . SER A 1 105 ? 8.455 4.578 1.503 1.00 92.25 105 SER A O 1
ATOM 782 N N . CYS A 1 106 ? 7.951 2.450 2.030 1.00 91.62 106 CYS A N 1
ATOM 783 C CA . CYS A 1 106 ? 9.202 1.866 1.549 1.00 91.62 106 CYS A CA 1
ATOM 784 C C . CYS A 1 106 ? 9.385 2.127 0.050 1.00 91.62 106 CYS A C 1
ATOM 786 O O . CYS A 1 106 ? 10.402 2.680 -0.361 1.00 91.62 106 CYS A O 1
ATOM 788 N N . TYR A 1 107 ? 8.365 1.823 -0.757 1.00 91.81 107 TYR A N 1
ATOM 789 C CA . TYR A 1 107 ? 8.392 2.097 -2.191 1.00 91.81 107 TYR A CA 1
ATOM 790 C C . TYR A 1 107 ? 8.560 3.586 -2.493 1.00 91.81 107 TYR A C 1
ATOM 792 O O . TYR A 1 107 ? 9.393 3.957 -3.322 1.00 91.81 107 TYR A O 1
ATOM 800 N N . GLY A 1 108 ? 7.800 4.451 -1.815 1.00 89.75 108 GLY A N 1
ATOM 801 C CA . GLY A 1 108 ? 7.929 5.897 -1.976 1.00 89.75 108 GLY A CA 1
ATOM 802 C C . GLY A 1 108 ? 9.354 6.367 -1.689 1.00 89.75 108 GLY A C 1
ATOM 803 O O . GLY A 1 108 ? 9.956 7.044 -2.513 1.00 89.75 108 GLY A O 1
ATOM 804 N N . TYR A 1 109 ? 9.937 5.935 -0.570 1.00 85.88 109 TYR A N 1
ATOM 805 C CA . TYR A 1 109 ? 11.310 6.275 -0.199 1.00 85.88 109 TYR A CA 1
ATOM 806 C C . TYR A 1 109 ? 12.333 5.847 -1.258 1.00 85.88 109 TYR A C 1
ATOM 808 O O . TYR A 1 109 ? 13.172 6.656 -1.648 1.00 85.88 109 TYR A O 1
ATOM 816 N N . GLN A 1 110 ? 12.234 4.613 -1.764 1.00 84.62 110 GLN A N 1
ATOM 817 C CA . GLN A 1 110 ? 13.167 4.095 -2.772 1.00 84.62 110 GLN A CA 1
ATOM 818 C C . GLN A 1 110 ? 13.043 4.806 -4.125 1.00 84.62 110 GLN A C 1
ATOM 820 O O . GLN A 1 110 ? 14.023 4.923 -4.854 1.00 84.62 110 GLN A O 1
ATOM 825 N N . THR A 1 111 ? 11.854 5.315 -4.459 1.00 81.75 111 THR A N 1
ATOM 826 C CA . THR A 1 111 ? 11.586 5.926 -5.771 1.00 81.75 111 THR A CA 1
ATOM 827 C C . THR A 1 111 ? 11.665 7.454 -5.801 1.00 81.75 111 THR A C 1
ATOM 829 O O . THR A 1 111 ? 11.721 8.039 -6.880 1.00 81.75 111 THR A O 1
ATOM 832 N N . LEU A 1 112 ? 11.739 8.121 -4.644 1.00 74.50 112 LEU A N 1
ATOM 833 C CA . LEU A 1 112 ? 11.838 9.585 -4.532 1.00 74.50 112 LEU A CA 1
ATOM 834 C C . LEU A 1 112 ? 13.246 10.156 -4.808 1.00 74.50 112 LEU A C 1
ATOM 836 O O . LEU A 1 112 ? 13.411 11.378 -4.831 1.00 74.50 112 LEU A O 1
ATOM 840 N N . GLY A 1 113 ? 14.250 9.306 -5.057 1.00 58.12 113 GLY A N 1
ATOM 841 C CA . GLY A 1 113 ? 15.667 9.678 -5.206 1.00 58.12 113 GLY A CA 1
ATOM 842 C C . GLY A 1 113 ? 16.011 10.680 -6.323 1.00 58.12 113 GLY A C 1
ATOM 843 O O . GLY A 1 113 ? 17.138 11.162 -6.365 1.00 58.12 113 GLY A O 1
ATOM 844 N N . ALA A 1 114 ? 15.062 11.041 -7.193 1.00 52.25 114 ALA A N 1
ATOM 845 C CA . ALA A 1 114 ? 15.277 11.951 -8.325 1.00 52.25 114 ALA A CA 1
ATOM 846 C C . ALA A 1 114 ? 14.583 13.327 -8.200 1.00 52.25 114 ALA A C 1
ATOM 848 O O . ALA A 1 114 ? 14.589 14.102 -9.155 1.00 52.25 114 ALA A O 1
ATOM 849 N N . GLY A 1 115 ? 13.954 13.655 -7.062 1.00 53.78 115 GLY A N 1
ATOM 850 C CA . GLY A 1 115 ? 13.310 14.966 -6.853 1.00 53.78 115 GLY A CA 1
ATOM 851 C C . GLY A 1 115 ? 12.023 15.207 -7.661 1.00 53.78 115 GLY A C 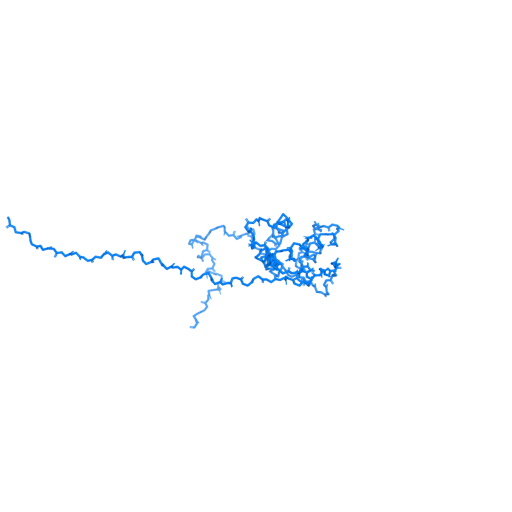1
ATOM 852 O O . GLY A 1 115 ? 11.434 16.283 -7.572 1.00 53.78 115 GLY A O 1
ATOM 853 N N . ALA A 1 116 ? 11.554 14.208 -8.411 1.00 56.91 116 ALA A N 1
ATOM 854 C CA . ALA A 1 116 ? 10.251 14.190 -9.063 1.00 56.91 116 ALA A CA 1
ATOM 855 C C . ALA A 1 116 ? 9.306 13.231 -8.327 1.00 56.91 116 ALA A C 1
ATOM 857 O O . ALA A 1 116 ? 9.737 12.210 -7.790 1.00 56.91 116 ALA A O 1
ATOM 858 N N . ALA A 1 117 ? 8.008 13.547 -8.314 1.00 62.28 117 ALA A N 1
ATOM 859 C CA . ALA A 1 117 ? 7.002 12.603 -7.837 1.00 62.28 117 ALA A CA 1
ATOM 860 C C . ALA A 1 117 ? 7.059 11.329 -8.704 1.00 62.28 117 ALA A C 1
ATOM 862 O O . ALA A 1 117 ? 7.060 11.450 -9.934 1.00 62.28 117 ALA A O 1
ATOM 863 N N . PRO A 1 118 ? 7.105 10.122 -8.107 1.00 63.03 118 PRO A N 1
ATOM 864 C CA . PRO A 1 118 ? 7.154 8.894 -8.886 1.00 63.03 118 PRO A CA 1
ATOM 865 C C . PRO A 1 118 ? 5.883 8.785 -9.745 1.00 63.03 118 PRO A C 1
ATOM 867 O O . PRO A 1 118 ? 4.802 9.140 -9.265 1.00 63.03 118 PRO A O 1
ATOM 870 N N . PRO A 1 119 ? 5.950 8.280 -10.989 1.00 67.25 119 PRO A N 1
ATOM 871 C CA . PRO A 1 119 ? 4.758 8.108 -11.823 1.00 67.25 119 PRO A CA 1
ATOM 872 C C . PRO A 1 119 ? 3.686 7.198 -11.187 1.00 67.25 119 PRO A C 1
ATOM 874 O O . PRO A 1 119 ? 2.496 7.394 -11.414 1.00 67.25 119 PRO A O 1
ATOM 877 N N . ALA A 1 120 ? 4.079 6.255 -10.323 1.00 82.81 120 ALA A N 1
ATOM 878 C CA . ALA A 1 120 ? 3.193 5.434 -9.491 1.00 82.81 120 ALA A CA 1
ATOM 879 C C . ALA A 1 120 ? 2.597 6.188 -8.285 1.00 82.81 120 ALA A C 1
ATOM 881 O O . ALA A 1 120 ? 1.778 5.632 -7.554 1.00 82.81 120 ALA A O 1
ATOM 882 N N . GLY A 1 121 ? 2.972 7.450 -8.073 1.00 84.50 121 GLY A N 1
ATOM 883 C CA . GLY A 1 121 ? 2.525 8.299 -6.970 1.00 84.50 121 GLY A CA 1
ATOM 884 C C . GLY A 1 121 ? 1.003 8.336 -6.802 1.00 84.50 121 GLY A C 1
ATOM 885 O O . GLY A 1 121 ? 0.531 8.044 -5.706 1.00 84.50 121 GLY A O 1
ATOM 886 N N . PRO A 1 122 ? 0.202 8.580 -7.860 1.00 90.50 122 PRO A N 1
ATOM 887 C CA . PRO A 1 122 ? -1.258 8.574 -7.748 1.00 90.50 122 PRO A CA 1
ATOM 888 C C . PRO A 1 122 ? -1.847 7.219 -7.332 1.00 90.50 122 PRO A C 1
ATOM 890 O O . PRO A 1 122 ? -2.895 7.178 -6.681 1.00 90.50 122 PRO A O 1
ATOM 893 N N . PHE A 1 123 ? -1.204 6.109 -7.712 1.00 93.62 123 PHE A N 1
ATOM 894 C CA . PHE A 1 123 ? -1.611 4.775 -7.272 1.00 93.62 123 PHE A CA 1
ATOM 895 C C . PHE A 1 123 ? -1.294 4.578 -5.787 1.00 93.62 123 PHE A C 1
ATOM 897 O O . PHE A 1 123 ? -2.197 4.239 -5.024 1.00 93.62 123 PHE A O 1
ATOM 904 N N . LEU A 1 124 ? -0.053 4.841 -5.370 1.00 93.88 124 LEU A N 1
ATOM 905 C CA . LEU A 1 124 ? 0.375 4.666 -3.979 1.00 93.88 124 LEU A CA 1
ATOM 906 C C . LEU A 1 124 ? -0.421 5.552 -3.030 1.00 93.88 124 LEU A C 1
ATOM 908 O O . LEU A 1 124 ? -0.913 5.070 -2.021 1.00 93.88 124 LEU A O 1
ATOM 912 N N . GLU A 1 125 ? -0.641 6.814 -3.391 1.00 93.00 125 GLU A N 1
ATOM 913 C CA . GLU A 1 125 ? -1.435 7.747 -2.594 1.00 93.00 125 GLU A CA 1
ATOM 914 C C . GLU A 1 125 ? -2.896 7.275 -2.468 1.00 93.00 125 GLU A C 1
ATOM 916 O O . GLU A 1 125 ? -3.543 7.431 -1.432 1.00 93.00 125 GLU A O 1
ATOM 921 N N . ARG A 1 126 ? -3.462 6.680 -3.526 1.00 95.69 126 ARG A N 1
ATOM 922 C CA . ARG A 1 126 ? -4.809 6.091 -3.478 1.00 95.69 126 ARG A CA 1
ATOM 923 C C . ARG A 1 126 ? -4.851 4.849 -2.593 1.00 95.69 126 ARG A C 1
ATOM 925 O O . ARG A 1 126 ? -5.779 4.733 -1.794 1.00 95.69 126 ARG A O 1
ATOM 932 N N . LEU A 1 127 ? -3.874 3.955 -2.731 1.00 96.94 127 LEU A N 1
ATOM 933 C CA . LEU A 1 127 ? -3.756 2.755 -1.909 1.00 96.94 127 LEU A CA 1
ATOM 934 C C . LEU A 1 127 ? -3.581 3.128 -0.433 1.00 96.94 127 LEU A C 1
ATOM 936 O O . LEU A 1 127 ? -4.360 2.675 0.400 1.00 96.94 127 LEU A O 1
ATOM 940 N N . GLU A 1 128 ? -2.645 4.020 -0.120 1.00 96.31 128 GLU A N 1
ATOM 941 C CA . GLU A 1 128 ? -2.368 4.505 1.232 1.00 96.31 128 GLU A CA 1
ATOM 942 C C . GLU A 1 128 ? -3.603 5.148 1.865 1.00 96.31 128 GLU A C 1
ATOM 944 O O . GLU A 1 128 ? -4.024 4.729 2.941 1.00 96.31 128 GLU A O 1
ATOM 949 N N . ARG A 1 129 ? -4.265 6.091 1.176 1.00 94.81 129 ARG A N 1
ATOM 950 C CA . ARG A 1 129 ? -5.510 6.705 1.678 1.00 94.81 129 ARG A CA 1
ATOM 951 C C . ARG A 1 129 ? -6.587 5.675 1.989 1.00 94.81 129 ARG A C 1
ATOM 953 O O . ARG A 1 129 ? -7.369 5.877 2.916 1.00 94.81 129 ARG A O 1
ATOM 960 N N . ARG A 1 130 ? -6.669 4.605 1.199 1.00 95.75 130 ARG A N 1
ATOM 961 C CA . ARG A 1 130 ? -7.657 3.549 1.410 1.00 95.75 130 ARG A CA 1
ATOM 962 C C . ARG A 1 130 ? -7.284 2.665 2.595 1.00 95.75 130 ARG A C 1
ATOM 964 O O . ARG A 1 130 ? -8.133 2.429 3.442 1.00 95.75 130 ARG A O 1
ATOM 971 N N . LEU A 1 131 ? -6.020 2.264 2.705 1.00 96.25 131 LEU A N 1
ATOM 972 C CA . LEU A 1 131 ? -5.500 1.507 3.847 1.00 96.25 131 LEU A CA 1
ATOM 973 C C . LEU A 1 131 ? -5.663 2.273 5.162 1.00 96.25 131 LEU A C 1
ATOM 975 O O . LEU A 1 131 ? -6.071 1.696 6.163 1.00 96.25 131 LEU A O 1
ATOM 979 N N . VAL A 1 132 ? -5.412 3.581 5.154 1.00 95.06 132 VAL A N 1
ATOM 980 C CA . VAL A 1 132 ? -5.599 4.456 6.315 1.00 95.06 132 VAL A CA 1
ATOM 981 C C . VAL A 1 132 ? -7.032 4.391 6.862 1.00 95.06 132 VAL A C 1
ATOM 983 O O . VAL A 1 132 ? -7.215 4.358 8.076 1.00 95.06 132 VAL A O 1
ATOM 986 N N . ARG A 1 133 ? -8.049 4.300 5.995 1.00 92.81 133 ARG A N 1
ATOM 987 C CA . ARG A 1 133 ? -9.458 4.175 6.420 1.00 92.81 133 ARG A CA 1
ATOM 988 C C . ARG A 1 133 ? -9.775 2.829 7.073 1.00 92.81 133 ARG A C 1
ATOM 990 O O . ARG A 1 133 ? -10.714 2.745 7.855 1.00 92.81 133 ARG A O 1
ATOM 997 N N . GLU A 1 134 ? -8.982 1.800 6.788 1.00 94.69 134 GLU A N 1
ATOM 998 C CA . GLU A 1 134 ? -9.105 0.484 7.423 1.00 94.69 134 GLU A CA 1
ATOM 999 C C . GLU A 1 134 ? -8.379 0.419 8.782 1.00 94.69 134 GLU A C 1
ATOM 1001 O O . GLU A 1 134 ? -8.532 -0.549 9.531 1.00 94.69 134 GLU A O 1
ATOM 1006 N N . VAL A 1 135 ? -7.595 1.440 9.156 1.00 93.00 135 VAL A N 1
ATOM 1007 C CA . VAL A 1 135 ? -6.953 1.493 10.475 1.00 93.00 135 VAL A CA 1
ATOM 1008 C C . VAL A 1 135 ? -8.019 1.701 11.552 1.00 93.00 135 VAL A C 1
ATOM 1010 O O . VAL A 1 135 ? -8.702 2.725 11.614 1.00 93.00 135 VAL A O 1
ATOM 1013 N N . THR A 1 136 ? -8.133 0.731 12.461 1.00 90.00 136 THR A N 1
ATOM 1014 C CA . THR A 1 136 ? -9.127 0.775 13.541 1.00 90.00 136 THR A CA 1
ATOM 1015 C C . THR A 1 136 ? -8.959 2.031 14.395 1.00 90.00 136 THR A C 1
ATOM 1017 O O . THR A 1 136 ? -7.916 2.257 15.008 1.00 90.00 136 THR A O 1
ATOM 1020 N N . GLY A 1 137 ? -10.023 2.833 14.466 1.00 88.44 137 GLY A N 1
ATOM 1021 C CA . GLY A 1 137 ? -10.053 4.060 15.257 1.00 88.44 137 GLY A CA 1
ATOM 1022 C C . GLY A 1 137 ? -9.360 5.260 14.609 1.00 88.44 137 GLY A C 1
ATOM 1023 O O . GLY A 1 137 ? -9.250 6.282 15.282 1.00 88.44 137 GLY A O 1
ATOM 1024 N N . TYR A 1 138 ? -8.930 5.172 13.343 1.00 89.62 138 TYR A N 1
ATOM 1025 C CA . TYR A 1 138 ? -8.307 6.292 12.632 1.00 89.62 138 TYR A CA 1
ATOM 1026 C C . TYR A 1 138 ? -9.232 7.509 12.540 1.00 89.62 138 TYR A C 1
ATOM 1028 O O . TYR A 1 138 ? -8.861 8.584 12.997 1.00 89.62 138 TYR A O 1
ATOM 1036 N N . ASP A 1 139 ? -10.473 7.328 12.077 1.00 88.00 139 ASP A N 1
ATOM 1037 C CA . ASP A 1 139 ? -11.447 8.428 11.964 1.00 88.00 139 ASP A CA 1
ATOM 1038 C C . ASP A 1 139 ? -11.841 9.035 13.322 1.00 88.00 139 ASP A C 1
ATOM 1040 O O . ASP A 1 139 ? -12.241 10.194 13.408 1.00 88.00 139 ASP A O 1
ATOM 1044 N N . ALA A 1 140 ? -11.728 8.255 14.402 1.00 86.88 140 ALA A N 1
ATOM 1045 C CA . ALA A 1 140 ? -11.999 8.710 15.764 1.00 86.88 140 ALA A CA 1
ATOM 1046 C C . ALA A 1 140 ? -10.767 9.339 16.443 1.00 86.88 140 ALA A C 1
ATOM 1048 O O . ALA A 1 140 ? -10.876 9.859 17.558 1.00 86.88 140 ALA A O 1
ATOM 1049 N N . ALA A 1 141 ? -9.587 9.260 15.821 1.00 87.19 141 ALA A N 1
ATOM 1050 C CA . ALA A 1 141 ? -8.369 9.827 16.370 1.00 87.19 141 ALA A CA 1
ATOM 1051 C C . ALA A 1 141 ? -8.388 11.361 16.245 1.00 87.19 141 ALA A C 1
ATOM 1053 O O . ALA A 1 141 ? -8.826 11.906 15.231 1.00 87.19 141 ALA A O 1
ATOM 1054 N N . PRO A 1 142 ? -7.909 12.096 17.263 1.00 86.06 142 PRO A N 1
ATOM 1055 C CA . PRO A 1 142 ? -7.894 13.547 17.193 1.00 86.06 142 PRO A CA 1
ATOM 1056 C C . PRO A 1 142 ? -6.770 14.030 16.262 1.00 86.06 142 PRO A C 1
ATOM 1058 O O . PRO A 1 142 ? -5.628 13.588 16.378 1.00 86.06 142 PRO A O 1
ATOM 1061 N N . TRP A 1 143 ? -7.071 15.007 15.399 1.00 81.88 143 TRP A N 1
ATOM 1062 C CA . TRP A 1 143 ? -6.090 15.681 14.527 1.00 81.88 143 TRP A CA 1
ATOM 1063 C C . TRP A 1 143 ? -5.015 16.475 15.290 1.00 81.88 143 TRP A C 1
ATOM 1065 O O . TRP A 1 143 ? -4.022 16.906 14.713 1.00 81.88 143 TRP A O 1
ATOM 1075 N N . GLY A 1 144 ? -5.194 16.666 16.596 1.00 86.88 144 GLY A N 1
ATOM 1076 C CA . GLY A 1 144 ? -4.218 17.275 17.485 1.00 86.88 144 GLY A CA 1
ATOM 1077 C C . GLY A 1 144 ? -4.513 16.894 18.927 1.00 86.88 144 GLY A C 1
ATOM 1078 O O . GLY A 1 144 ? -5.666 16.694 19.300 1.00 86.88 144 GLY A O 1
ATOM 1079 N N . TRP A 1 145 ? -3.473 16.792 19.744 1.00 88.94 145 TRP A N 1
ATOM 1080 C CA . TRP A 1 145 ? -3.622 16.405 21.139 1.00 88.94 145 TRP A CA 1
ATOM 1081 C C . TRP A 1 145 ? -3.901 17.623 22.005 1.00 88.94 145 TRP A C 1
ATOM 1083 O O . TRP A 1 145 ? -3.088 18.545 22.079 1.00 88.94 145 TRP A O 1
ATOM 1093 N N . ARG A 1 146 ? -5.041 17.618 22.693 1.00 90.31 146 ARG A N 1
ATOM 1094 C CA . ARG A 1 146 ? -5.342 18.579 23.753 1.00 90.31 146 ARG A CA 1
ATOM 1095 C C . ARG A 1 146 ? -5.107 17.926 25.115 1.00 90.31 146 ARG A C 1
ATOM 1097 O O . ARG A 1 146 ? -5.248 16.707 25.243 1.00 90.31 146 ARG A O 1
ATOM 1104 N N . PRO A 1 147 ? -4.833 18.712 26.172 1.00 90.06 147 PRO A N 1
ATOM 1105 C CA . PRO A 1 147 ? -4.716 18.176 27.529 1.00 90.06 147 PRO A CA 1
ATOM 1106 C C . PRO A 1 147 ? -5.915 17.310 27.956 1.00 90.06 147 PRO A C 1
ATOM 1108 O O . PRO A 1 147 ? -5.736 16.300 28.631 1.00 90.06 147 PRO A O 1
ATOM 1111 N N . ALA A 1 148 ? -7.128 17.649 27.506 1.00 85.88 148 ALA A N 1
ATOM 1112 C CA . ALA A 1 148 ? -8.333 16.862 27.765 1.00 85.88 148 ALA A CA 1
ATOM 1113 C C . ALA A 1 148 ? -8.302 15.461 27.119 1.00 85.88 148 ALA A C 1
ATOM 1115 O O . ALA A 1 148 ? -8.728 14.497 27.752 1.00 85.88 148 ALA A O 1
ATOM 1116 N N . ASP A 1 149 ? -7.754 15.319 25.907 1.00 87.12 149 ASP A N 1
ATOM 1117 C CA . ASP A 1 149 ? -7.631 14.022 25.221 1.00 87.12 149 ASP A CA 1
ATOM 1118 C C . ASP A 1 149 ? -6.645 13.101 25.950 1.00 87.12 149 ASP A C 1
ATOM 1120 O O . ASP A 1 149 ? -6.854 11.889 26.049 1.00 87.12 149 ASP A O 1
ATOM 1124 N N . VAL A 1 150 ? -5.572 13.690 26.490 1.00 85.50 150 VAL A N 1
ATOM 1125 C CA . VAL A 1 150 ? -4.587 12.991 27.324 1.00 85.50 150 VAL A CA 1
ATOM 1126 C C . VAL A 1 150 ? -5.235 12.545 28.634 1.00 85.50 150 VAL A C 1
ATOM 1128 O O . VAL A 1 150 ? -5.160 11.366 28.979 1.00 85.50 150 VAL A O 1
ATOM 1131 N N . ALA A 1 151 ? -5.939 13.444 29.329 1.00 84.50 151 ALA A N 1
ATOM 1132 C CA . ALA A 1 151 ? -6.636 13.128 30.576 1.00 84.50 151 ALA A CA 1
ATOM 1133 C C . ALA A 1 151 ? -7.688 12.015 30.392 1.00 84.50 151 ALA A C 1
ATOM 1135 O O . ALA A 1 151 ? -7.723 11.059 31.168 1.00 84.50 151 ALA A O 1
ATOM 1136 N N . ALA A 1 152 ? -8.481 12.077 29.317 1.00 81.00 152 ALA A N 1
ATOM 1137 C CA . ALA A 1 152 ? -9.478 11.062 28.974 1.00 81.00 152 ALA A CA 1
ATOM 1138 C C . ALA A 1 152 ? -8.869 9.680 28.659 1.00 81.00 152 ALA A C 1
ATOM 1140 O O . ALA A 1 152 ? -9.549 8.658 28.779 1.00 81.00 152 ALA A O 1
ATOM 1141 N N . ARG A 1 153 ? -7.594 9.628 28.250 1.00 80.88 153 ARG A N 1
ATOM 1142 C CA . ARG A 1 153 ? -6.854 8.381 27.998 1.00 80.88 153 ARG A CA 1
ATOM 1143 C C . ARG A 1 153 ? -6.150 7.842 29.239 1.00 80.88 153 ARG A C 1
ATOM 1145 O O . ARG A 1 153 ? -6.153 6.629 29.428 1.00 80.88 153 ARG A O 1
ATOM 1152 N N . LEU A 1 154 ? -5.611 8.704 30.103 1.00 76.12 154 LEU A N 1
ATOM 1153 C CA . LEU A 1 154 ? -4.992 8.292 31.372 1.00 76.12 154 LEU A CA 1
ATOM 1154 C C . LEU A 1 154 ? -5.978 7.521 32.267 1.00 76.12 154 LEU A C 1
ATOM 1156 O O . LEU A 1 154 ? -5.584 6.566 32.932 1.00 76.12 154 LEU A O 1
ATOM 1160 N N . GLY A 1 155 ? -7.272 7.852 32.203 1.00 67.88 155 GLY A N 1
ATOM 1161 C CA . GLY A 1 155 ? -8.335 7.121 32.903 1.00 67.88 155 GLY A CA 1
ATOM 1162 C C . GLY A 1 155 ? -8.634 5.708 32.377 1.00 67.88 155 GLY A C 1
ATOM 1163 O O . GLY A 1 155 ? -9.380 4.979 33.021 1.00 67.88 155 GLY A O 1
ATOM 1164 N N . ARG A 1 156 ? -8.070 5.292 31.230 1.00 70.31 156 ARG A N 1
ATOM 1165 C CA . ARG A 1 156 ? -8.303 3.962 30.625 1.00 70.31 156 ARG A CA 1
ATOM 1166 C C . ARG A 1 156 ? -7.308 2.884 31.080 1.00 70.31 156 ARG A C 1
ATOM 1168 O O . ARG A 1 156 ? -7.370 1.770 30.575 1.00 70.31 156 ARG A O 1
ATOM 1175 N N . GLY A 1 157 ? -6.398 3.193 32.010 1.00 56.97 157 GLY A N 1
ATOM 1176 C CA . GLY A 1 157 ? -5.520 2.193 32.642 1.00 56.97 157 GLY A CA 1
ATOM 1177 C C . GLY A 1 157 ? -4.342 1.695 31.793 1.00 56.97 157 GLY A C 1
ATOM 1178 O O . GLY A 1 157 ? -3.801 0.636 32.079 1.00 56.97 157 GLY A O 1
ATOM 1179 N N . GLY A 1 158 ? -3.931 2.444 30.765 1.00 59.34 158 GLY A N 1
ATOM 1180 C CA . GLY A 1 158 ? -2.836 2.074 29.853 1.00 59.34 158 GLY A CA 1
ATOM 1181 C C . GLY A 1 158 ? -1.596 2.965 29.944 1.00 59.34 158 GLY A C 1
ATOM 1182 O O . GLY A 1 158 ? -0.878 3.095 28.954 1.00 59.34 158 GLY A O 1
ATOM 1183 N N . ALA A 1 159 ? -1.369 3.649 31.072 1.00 59.41 159 ALA A N 1
ATOM 1184 C CA . ALA A 1 159 ? -0.141 4.424 31.241 1.00 59.41 159 ALA A CA 1
ATOM 1185 C C . ALA A 1 159 ? 1.075 3.484 31.106 1.00 59.41 159 ALA A C 1
ATOM 1187 O O . ALA A 1 159 ? 1.018 2.369 31.632 1.00 59.41 159 ALA A O 1
ATOM 1188 N N . PRO A 1 160 ? 2.164 3.896 30.428 1.00 58.16 160 PRO A N 1
ATOM 1189 C CA . PRO A 1 160 ? 3.404 3.138 30.466 1.00 58.16 160 PRO A CA 1
ATOM 1190 C C . PRO A 1 160 ? 3.790 2.992 31.938 1.00 58.16 160 PRO A C 1
ATOM 1192 O O . PRO A 1 160 ? 3.999 3.997 32.620 1.00 58.16 160 PRO A O 1
ATOM 1195 N N . GLY A 1 161 ? 3.797 1.759 32.445 1.00 51.78 161 GLY A N 1
ATOM 1196 C CA . GLY A 1 161 ? 4.240 1.494 33.808 1.00 51.78 161 GLY A CA 1
ATOM 1197 C C . GLY A 1 161 ? 5.662 2.029 34.011 1.00 51.78 161 GLY A C 1
ATOM 1198 O O . GLY A 1 161 ? 6.403 2.159 33.027 1.00 51.78 161 GLY A O 1
ATOM 1199 N N . PRO A 1 162 ? 6.049 2.371 35.252 1.00 58.19 162 PRO A N 1
ATOM 1200 C CA . PRO A 1 162 ? 7.429 2.743 35.528 1.00 58.19 162 PRO A CA 1
ATOM 1201 C C . PRO A 1 162 ? 8.340 1.618 35.018 1.00 58.19 162 PRO A C 1
ATOM 1203 O O . PRO A 1 162 ? 8.099 0.447 35.314 1.00 58.19 162 PRO A O 1
ATOM 1206 N N . ARG A 1 163 ? 9.309 1.988 34.175 1.00 49.59 163 ARG A N 1
ATOM 1207 C CA . ARG A 1 163 ? 10.387 1.090 33.749 1.00 49.59 163 ARG A CA 1
ATOM 1208 C C . ARG A 1 163 ? 11.309 0.790 34.919 1.00 49.59 163 ARG A C 1
ATOM 1210 O O . ARG A 1 163 ? 11.525 1.722 35.726 1.00 49.59 163 ARG A O 1
#

Secondary structure (DSSP, 8-state):
---------------------------PPPHHHHHHHHHHHHH--TT-SS---S-S-HHHHHHHHHHHHHHHH--TTS-PPPPPPP-----SS---HHHHHHHHHHHHHHHGGGSS--TTHHHHHHHHHHHHHHSTTSTTS-SS--HHHHHHHHTTT------